Protein AF-A0A8C6GHJ4-F1 (afdb_monomer_lite)

Foldseek 3Di:
DDDDDDDDDDPDDDDPPPPDDDDDDPPDDDDDDPPPPPDDPDPDDDDDDPPPPPDDDPDPDPPPPDPPPDQDPDDHDDDPDPPDDDD

Organism: Mus spicilegus (NCBI:txid10103)

InterPro domains:
  IPR000116 High mobility group protein HMGA [PR00930] (21-33)
  IPR000116 High mobility group protein HMGA [PR00930] (35-46)
  IPR000116 High mobility group protein HMGA [PR00930] (46-57)
  IPR000116 High mobility group protein HMGA [PR00930] (59-78)
  IPR000637 HMG-I/HMG-Y, DNA-binding, conserved site [PS00354] (67-78)
  IPR017956 AT hook, DNA-binding motif [PF02178] (23-34)
  IPR017956 AT hook, DNA-binding motif [PF02178] (44-56)
  IPR017956 AT hook, DNA-binding motif [PF02178] (71-78)
  IPR017956 AT hook, DNA-binding motif [PR00929] (23-33)
  IPR017956 AT hook, DNA-binding motif [PR00929] (42-53)
  IPR017956 AT hook, DNA-binding motif [PR00929] (68-78)
  IPR017956 AT hook, DNA-binding motif [SM00384] (23-35)
  IPR017956 AT hook, DNA-binding motif [SM00384] (44-56)
  IPR017956 AT hook, DNA-binding motif [SM00384] (70-82)

Radius of gyration: 37.66 Å; chains: 1; bounding box: 81×42×100 Å

Structure (mmCIF, N/CA/C/O backbone):
data_AF-A0A8C6GHJ4-F1
#
_entry.id   AF-A0A8C6GHJ4-F1
#
loop_
_atom_site.group_PDB
_atom_site.id
_atom_site.type_symbol
_atom_site.label_atom_id
_atom_site.label_alt_id
_atom_site.label_comp_id
_atom_site.label_asym_id
_atom_site.label_entity_id
_atom_site.label_seq_id
_atom_site.pdbx_PDB_ins_code
_atom_site.Cartn_x
_atom_site.Cartn_y
_atom_site.Cartn_z
_atom_site.occupancy
_atom_site.B_iso_or_equiv
_atom_site.auth_seq_id
_atom_site.auth_comp_id
_atom_site.auth_asym_id
_atom_site.auth_atom_id
_atom_site.pdbx_PDB_model_num
ATOM 1 N N . MET A 1 1 ? -8.209 10.145 73.714 1.00 45.84 1 MET A N 1
ATOM 2 C CA . MET A 1 1 ? -7.394 11.034 72.865 1.00 45.84 1 MET A CA 1
ATOM 3 C C . MET A 1 1 ? -8.089 11.182 71.520 1.00 45.84 1 MET A C 1
ATOM 5 O O . MET A 1 1 ? -8.260 10.181 70.843 1.00 45.84 1 MET A O 1
ATOM 9 N N . SER A 1 2 ?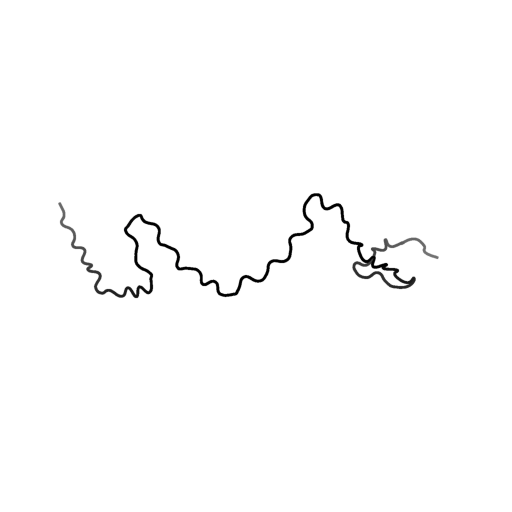 -8.485 12.422 71.219 1.00 66.12 2 SER A N 1
ATOM 10 C CA . SER A 1 2 ? -8.724 13.032 69.899 1.00 66.12 2 SER A CA 1
ATOM 11 C C . SER A 1 2 ? -9.944 12.641 69.052 1.00 66.12 2 SER A C 1
ATOM 13 O O . SER A 1 2 ? -10.007 11.594 68.417 1.00 66.12 2 SER A O 1
ATOM 15 N N . GLU A 1 3 ? -10.852 13.613 68.964 1.00 59.44 3 GLU A N 1
ATOM 16 C CA . GLU A 1 3 ? -11.802 13.854 67.878 1.00 59.44 3 GLU A CA 1
ATOM 17 C C . GLU A 1 3 ? -11.061 14.273 66.588 1.00 59.44 3 GLU A C 1
ATOM 19 O O . GLU A 1 3 ? -10.045 14.964 66.657 1.00 59.44 3 GLU A O 1
ATOM 24 N N . S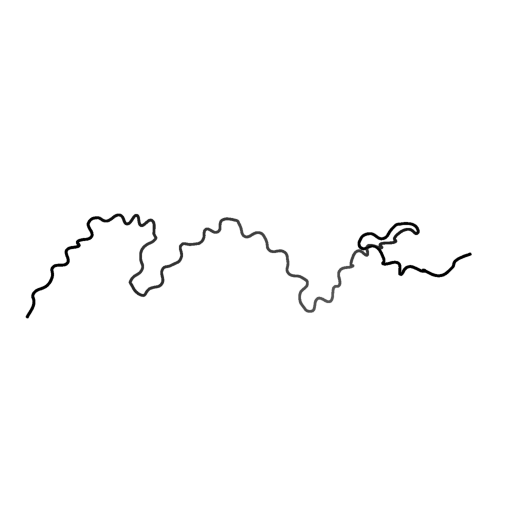ER A 1 4 ? -11.562 13.881 65.411 1.00 60.28 4 SER A N 1
ATOM 25 C CA . SER A 1 4 ? -11.486 14.601 64.113 1.00 60.28 4 SER A CA 1
ATOM 26 C C . SER A 1 4 ? -11.875 13.631 62.985 1.00 60.28 4 SER A C 1
ATOM 28 O O . SER A 1 4 ? -11.514 12.464 63.009 1.00 60.28 4 SER A O 1
ATOM 30 N N . GLY A 1 5 ? -12.619 13.978 61.943 1.00 59.69 5 GLY A N 1
ATOM 31 C CA . GLY A 1 5 ? -13.153 15.251 61.500 1.00 59.69 5 GLY A CA 1
ATOM 32 C C . GLY A 1 5 ? -14.090 14.986 60.318 1.00 59.69 5 GLY A C 1
ATOM 33 O O . GLY A 1 5 ? -13.863 14.098 59.492 1.00 59.69 5 GLY A O 1
ATOM 34 N N . SER A 1 6 ? -15.165 15.757 60.271 1.00 61.81 6 SER A N 1
ATOM 35 C CA . SER A 1 6 ? -16.146 15.831 59.198 1.00 61.81 6 SER A CA 1
ATOM 36 C C . SER A 1 6 ? -15.486 16.178 57.858 1.00 61.81 6 SER A C 1
ATOM 38 O O . SER A 1 6 ? -14.877 17.232 57.700 1.00 61.81 6 SER A O 1
ATOM 40 N N . LYS A 1 7 ? -15.663 15.325 56.842 1.00 60.97 7 LYS A N 1
ATOM 41 C CA . LYS A 1 7 ? -15.448 15.708 55.438 1.00 60.97 7 LYS A CA 1
ATOM 42 C C . LYS A 1 7 ? -16.778 15.739 54.706 1.00 60.97 7 LYS A C 1
ATOM 44 O O . LYS A 1 7 ? -17.208 14.786 54.068 1.00 60.97 7 LYS A O 1
ATOM 49 N N . SER A 1 8 ? -17.398 16.906 54.835 1.00 64.75 8 SER A N 1
ATOM 50 C CA . SER A 1 8 ? -18.196 17.543 53.795 1.00 64.75 8 SER A CA 1
ATOM 51 C C . SER A 1 8 ? -17.550 17.333 52.422 1.00 64.75 8 SER A C 1
ATOM 53 O O . SER A 1 8 ? -16.433 17.798 52.202 1.00 64.75 8 SER A O 1
ATOM 55 N N . SER A 1 9 ? -18.265 16.696 51.498 1.00 62.72 9 SER A N 1
ATOM 56 C CA . SER A 1 9 ? -18.329 17.125 50.097 1.00 62.72 9 SER A CA 1
ATOM 57 C C . SER A 1 9 ? -19.353 16.256 49.369 1.00 62.72 9 SER A C 1
ATOM 59 O O . SER A 1 9 ? -19.065 15.153 48.909 1.00 62.72 9 SER A O 1
ATOM 61 N N . GLN A 1 10 ? -20.587 16.749 49.305 1.00 70.06 10 GLN A N 1
ATOM 62 C CA . GLN A 1 10 ? -21.523 16.355 48.258 1.00 70.06 10 GLN A CA 1
ATOM 63 C C . GLN A 1 10 ? -20.982 16.905 46.929 1.00 70.06 10 GLN A C 1
ATOM 65 O O . GLN A 1 10 ? -20.795 18.121 46.839 1.00 70.06 10 GLN A O 1
ATOM 70 N N . PRO A 1 11 ? -20.772 16.103 45.874 1.00 66.06 11 PRO A N 1
ATOM 71 C CA . PRO A 1 11 ? -20.723 16.659 44.535 1.00 66.06 11 PRO A CA 1
ATOM 72 C C . PRO A 1 11 ? -22.159 16.913 44.064 1.00 66.06 11 PRO A C 1
ATOM 74 O O . PRO A 1 11 ? -22.878 16.008 43.638 1.00 66.06 11 PRO A O 1
ATOM 77 N N . LEU A 1 12 ? -22.570 18.175 44.174 1.00 58.66 12 LEU A N 1
ATOM 78 C CA . LEU A 1 12 ? -23.741 18.721 43.502 1.00 58.66 12 LEU A CA 1
ATOM 79 C C . LEU A 1 12 ? -23.578 18.613 41.979 1.00 58.66 12 LEU A C 1
ATOM 81 O O . LEU A 1 12 ? -22.520 18.904 41.428 1.00 58.66 12 LEU A O 1
ATOM 85 N N . ALA A 1 13 ? -24.690 18.280 41.329 1.00 53.91 13 ALA A N 1
ATOM 86 C CA . ALA A 1 13 ? -24.990 18.551 39.928 1.00 53.91 13 ALA A CA 1
ATOM 87 C C . ALA A 1 13 ? -24.103 17.870 38.866 1.00 53.91 13 ALA A C 1
ATOM 89 O O . ALA A 1 13 ? -23.119 18.389 38.345 1.00 53.91 13 ALA A O 1
ATOM 90 N N . SER A 1 14 ? -24.606 16.714 38.442 1.00 62.38 14 SER A N 1
ATOM 91 C CA . SER A 1 14 ? -24.852 16.380 37.037 1.00 62.38 14 SER A CA 1
ATOM 92 C C . SER A 1 14 ? -24.617 17.501 36.009 1.00 62.38 14 SER A C 1
ATOM 94 O O . SER A 1 14 ? -25.479 18.354 35.803 1.00 62.38 14 SER A O 1
ATOM 96 N N . LYS A 1 15 ? -23.534 17.377 35.240 1.00 61.25 15 LYS A N 1
ATOM 97 C CA . LYS A 1 15 ? -23.532 17.629 33.791 1.00 61.25 15 LYS A CA 1
ATOM 98 C C . LYS A 1 15 ? -22.693 16.550 33.119 1.00 61.25 15 LYS A C 1
ATOM 100 O O . LYS A 1 15 ? -21.534 16.746 32.780 1.00 61.25 15 LYS A O 1
ATOM 105 N N . GLN A 1 16 ? -23.270 15.359 32.997 1.00 53.97 16 GLN A N 1
ATOM 106 C CA . GLN A 1 16 ? -22.786 14.394 32.019 1.00 53.97 16 GLN A CA 1
ATOM 107 C C . GLN A 1 16 ? -23.607 14.612 30.755 1.00 53.97 16 GLN A C 1
ATOM 109 O O . GLN A 1 16 ? -24.607 13.936 30.537 1.00 53.97 16 GLN A O 1
ATOM 114 N N . GLU A 1 17 ? -23.172 15.565 29.933 1.00 59.22 17 GLU A N 1
ATOM 115 C CA . GLU A 1 17 ? -23.379 15.450 28.493 1.00 59.22 17 GLU A CA 1
ATOM 116 C C . GLU A 1 17 ? -22.739 14.119 28.087 1.00 59.22 17 GLU A C 1
ATOM 118 O O . GLU A 1 17 ? -21.520 13.957 28.024 1.00 59.22 17 GLU A O 1
ATOM 123 N N . LYS A 1 18 ? -23.575 13.090 27.985 1.00 60.50 18 LYS A N 1
ATOM 124 C CA . LYS A 1 18 ? -23.202 11.793 27.440 1.00 60.50 18 LYS A CA 1
ATOM 125 C C . LYS A 1 18 ? -23.873 11.677 26.087 1.00 60.50 18 LYS A C 1
ATOM 127 O O . LYS A 1 18 ? -24.738 10.830 25.884 1.00 60.50 18 LYS A O 1
ATOM 132 N N . ASP A 1 19 ? -23.372 12.465 25.147 1.00 60.66 19 ASP A N 1
ATOM 133 C CA . ASP A 1 19 ? -23.221 11.965 23.789 1.00 60.66 19 ASP A CA 1
ATOM 134 C C . ASP A 1 19 ? -22.316 10.735 23.867 1.00 60.66 19 ASP A C 1
ATOM 136 O O . ASP A 1 19 ? -21.092 10.805 23.991 1.00 60.66 19 ASP A O 1
ATOM 140 N N . GLY A 1 20 ? -22.927 9.561 23.961 1.00 60.53 20 GLY A N 1
ATOM 141 C CA . GLY A 1 20 ? -22.158 8.352 24.171 1.00 60.53 20 GLY A CA 1
ATOM 142 C C . GLY A 1 20 ? -23.035 7.141 24.339 1.00 60.53 20 GLY A C 1
ATOM 143 O O . GLY A 1 20 ? -23.316 6.759 25.474 1.00 60.53 20 GLY A O 1
ATOM 144 N N . THR A 1 21 ? -23.369 6.538 23.193 1.00 64.06 21 THR A N 1
ATOM 145 C CA . THR A 1 21 ? -23.677 5.112 22.979 1.00 64.06 21 THR A CA 1
ATOM 146 C C . THR A 1 21 ? -23.718 4.290 24.266 1.00 64.06 21 THR A C 1
ATOM 148 O O . THR A 1 21 ? -22.694 4.135 24.947 1.00 64.06 21 THR A O 1
ATOM 151 N N . GLU A 1 22 ? -24.907 3.765 24.553 1.00 69.25 22 GLU A N 1
ATOM 152 C CA . GLU A 1 22 ? -25.291 2.992 25.731 1.00 69.25 22 GLU A CA 1
ATOM 153 C C . GLU A 1 22 ? -24.145 2.202 26.377 1.00 69.25 22 GLU A C 1
ATOM 155 O O . GLU A 1 22 ? -23.422 1.407 25.761 1.00 69.25 22 GLU A O 1
ATOM 160 N N . LYS A 1 23 ? -23.984 2.423 27.683 1.00 72.00 23 LYS A N 1
ATOM 161 C CA . LYS A 1 23 ? -23.012 1.710 28.502 1.00 72.00 23 LYS A CA 1
ATOM 162 C C . LYS A 1 23 ? -23.505 0.278 28.692 1.00 72.00 23 LYS A C 1
ATOM 164 O O . LYS A 1 23 ? -24.356 0.010 29.532 1.00 72.00 23 LYS A O 1
ATOM 169 N N . ARG A 1 24 ? -22.918 -0.655 27.939 1.00 77.31 24 ARG A N 1
ATOM 170 C CA . ARG A 1 24 ? -22.979 -2.089 28.258 1.00 77.31 24 ARG A CA 1
ATOM 171 C C . ARG A 1 24 ? -22.565 -2.299 29.723 1.00 77.31 24 ARG A C 1
ATOM 173 O O . ARG A 1 24 ? -21.752 -1.533 30.246 1.00 77.31 24 ARG A O 1
ATOM 180 N N . GLY A 1 25 ? -23.138 -3.319 30.368 1.00 84.69 25 GLY A N 1
ATOM 181 C CA . GLY A 1 25 ? -22.905 -3.619 31.786 1.00 84.69 25 GLY A CA 1
ATOM 182 C C . GLY A 1 25 ? -21.420 -3.649 32.173 1.00 84.69 25 GLY A C 1
ATOM 183 O O . GLY A 1 25 ? -20.552 -3.912 31.338 1.00 84.69 25 GLY A O 1
ATOM 184 N N . ARG A 1 26 ? -21.126 -3.372 33.451 1.00 83.44 26 ARG A N 1
ATOM 185 C CA . ARG A 1 26 ? -19.753 -3.353 33.993 1.00 83.44 26 ARG A CA 1
ATOM 186 C C . ARG A 1 26 ? -19.019 -4.652 33.622 1.00 83.44 26 ARG A C 1
ATOM 188 O O . ARG A 1 26 ? -19.614 -5.723 33.628 1.00 83.44 26 ARG A O 1
ATOM 195 N N . GLY A 1 27 ? -17.747 -4.545 33.245 1.00 83.88 27 GLY A N 1
ATOM 196 C CA . GLY A 1 27 ? -16.936 -5.684 32.789 1.00 83.88 27 GLY A CA 1
ATOM 197 C C . GLY A 1 27 ? -17.164 -6.105 31.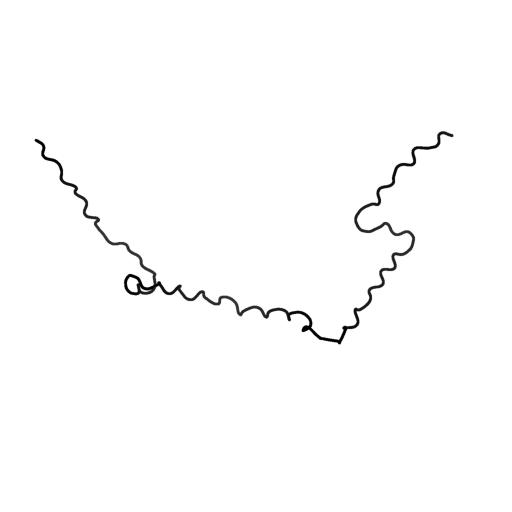332 1.00 83.88 27 GLY A C 1
ATOM 198 O O . GLY A 1 27 ? -16.362 -6.863 30.795 1.00 83.88 27 GLY A O 1
ATOM 199 N N . ARG A 1 28 ? -18.198 -5.591 30.647 1.00 84.62 28 ARG A N 1
ATOM 200 C CA . ARG A 1 28 ? -18.392 -5.843 29.214 1.00 84.62 28 ARG A CA 1
ATOM 201 C C . ARG A 1 28 ? -17.681 -4.764 28.392 1.00 84.62 28 ARG A C 1
ATOM 203 O O . ARG A 1 28 ? -17.937 -3.576 28.612 1.00 84.62 28 ARG A O 1
ATOM 210 N N . PRO A 1 29 ? -16.822 -5.139 27.425 1.00 84.44 29 PRO A N 1
ATOM 211 C CA . PRO A 1 29 ? -16.162 -4.175 26.557 1.00 84.44 29 PRO A CA 1
ATOM 212 C C . PRO A 1 29 ? -17.180 -3.255 25.878 1.00 84.44 29 PRO A C 1
ATOM 214 O O . PRO A 1 29 ? -18.192 -3.713 25.332 1.00 84.44 29 PRO A O 1
ATOM 217 N N . ARG A 1 30 ? -16.909 -1.944 25.903 1.00 82.56 30 ARG A N 1
ATOM 218 C CA . ARG A 1 30 ? -17.689 -0.981 25.118 1.00 82.56 30 ARG A CA 1
ATOM 219 C C . ARG A 1 30 ? -17.509 -1.328 23.643 1.00 82.56 30 ARG A C 1
ATOM 221 O O . ARG A 1 30 ? -16.386 -1.550 23.194 1.00 82.56 30 ARG A O 1
ATOM 228 N N . LYS A 1 31 ? -18.605 -1.366 22.883 1.00 79.38 31 LYS A N 1
ATOM 229 C CA . LYS A 1 31 ? -18.498 -1.410 21.424 1.00 79.38 31 LYS A CA 1
ATOM 230 C C . LYS A 1 31 ? -17.924 -0.061 20.998 1.00 79.38 31 LYS A C 1
ATOM 232 O O . LYS A 1 31 ? -18.464 0.969 21.391 1.00 79.38 31 LYS A O 1
ATOM 237 N N . GLN A 1 32 ? -16.811 -0.069 20.271 1.00 80.25 32 GLN A N 1
ATOM 238 C CA . GLN A 1 32 ? -16.339 1.156 19.632 1.00 80.25 32 GLN A CA 1
ATOM 239 C C . GLN A 1 32 ? -17.462 1.656 18.713 1.00 80.25 32 GLN A C 1
ATOM 241 O O . GLN A 1 32 ? -18.064 0.810 18.036 1.00 80.25 32 GLN A O 1
ATOM 246 N N . PRO A 1 33 ? -17.787 2.964 18.715 1.00 78.19 33 PRO A N 1
ATOM 247 C CA . PRO A 1 33 ? -18.709 3.499 17.722 1.00 78.19 33 PRO A CA 1
ATOM 248 C C . PRO A 1 33 ? -18.224 3.039 16.343 1.00 78.19 33 PRO A C 1
ATOM 250 O O . PRO A 1 33 ? -17.003 2.969 16.137 1.00 78.19 33 PRO A O 1
ATOM 253 N N . PRO A 1 34 ? -19.128 2.631 15.433 1.00 75.25 34 PRO A N 1
ATOM 254 C CA . PRO A 1 34 ? -18.710 2.288 14.087 1.00 75.25 34 PRO A CA 1
ATOM 255 C C . PRO A 1 34 ? -17.924 3.480 13.556 1.00 75.25 34 PRO A C 1
ATOM 257 O O . PRO A 1 34 ? -18.430 4.598 13.514 1.00 75.25 34 PRO A O 1
ATOM 260 N N . LYS A 1 35 ? -16.650 3.246 13.231 1.00 76.19 35 LYS A N 1
ATOM 261 C CA . LYS A 1 35 ? -15.880 4.208 12.461 1.00 76.19 35 LYS A CA 1
ATOM 262 C C . LYS A 1 35 ? -16.681 4.382 11.184 1.00 76.19 35 LYS A C 1
ATOM 264 O O . LYS A 1 35 ? -16.890 3.387 10.488 1.00 76.19 35 LYS A O 1
ATOM 269 N N . GLU A 1 36 ? -17.201 5.583 10.952 1.00 73.12 36 GLU A N 1
ATOM 270 C CA . GLU A 1 36 ? -17.835 5.896 9.681 1.00 73.12 36 GLU A CA 1
ATOM 271 C C . GLU A 1 36 ? -16.878 5.396 8.597 1.00 73.12 36 GLU A C 1
ATOM 273 O O . GLU A 1 36 ? -15.693 5.758 8.630 1.00 73.12 36 GLU A O 1
ATOM 278 N N . PRO A 1 37 ? -17.312 4.533 7.667 1.00 68.00 37 PRO A N 1
ATOM 279 C CA . PRO A 1 37 ? -16.576 4.362 6.434 1.00 68.00 37 PRO A CA 1
ATOM 280 C C . PRO A 1 37 ? -16.790 5.649 5.629 1.00 68.00 37 PRO A C 1
ATOM 282 O O . PRO A 1 37 ? -17.484 5.661 4.619 1.00 68.00 37 PRO A O 1
ATOM 285 N N . SER A 1 38 ? -16.270 6.766 6.141 1.00 67.00 38 SER A N 1
ATOM 286 C CA . SER A 1 38 ? -16.076 7.956 5.344 1.00 67.00 38 SER A CA 1
ATOM 287 C C . SER A 1 38 ? -15.005 7.580 4.338 1.00 67.00 38 SER A C 1
ATOM 289 O O . SER A 1 38 ? -13.919 7.131 4.712 1.00 67.00 38 SER A O 1
ATOM 291 N N . GLU A 1 39 ? -15.391 7.709 3.077 1.00 70.62 39 GLU A N 1
ATOM 292 C CA . GLU A 1 39 ? -14.707 7.246 1.878 1.00 70.62 39 GLU A CA 1
ATOM 293 C C . GLU A 1 39 ? -14.963 5.774 1.537 1.00 70.62 39 GLU A C 1
ATOM 295 O O . GLU A 1 39 ? -14.563 4.828 2.223 1.00 70.62 39 GLU A O 1
ATOM 300 N N . VAL A 1 40 ? -15.609 5.599 0.378 1.00 72.31 40 VAL A N 1
ATOM 301 C CA . VAL A 1 40 ? -15.578 4.359 -0.397 1.00 72.31 40 VAL A CA 1
ATOM 302 C C . VAL A 1 40 ? -14.132 3.868 -0.385 1.00 72.31 40 VAL A C 1
ATOM 304 O O . VAL A 1 40 ? -13.249 4.640 -0.771 1.00 72.31 40 VAL A O 1
ATOM 307 N N . PRO A 1 41 ? -13.853 2.632 0.067 1.00 74.94 41 PRO A N 1
ATOM 308 C CA . PRO A 1 41 ? -12.489 2.141 0.129 1.00 74.94 41 PRO A CA 1
ATOM 309 C C . PRO A 1 41 ? -11.879 2.295 -1.258 1.00 74.94 41 PRO A C 1
ATOM 311 O O . PRO A 1 41 ? -12.339 1.665 -2.214 1.00 74.94 41 PRO A O 1
ATOM 314 N N . THR A 1 42 ? -10.882 3.176 -1.376 1.00 74.00 42 THR A N 1
ATOM 315 C CA . THR A 1 42 ? -10.245 3.423 -2.666 1.00 74.00 42 THR A CA 1
ATOM 316 C C . THR A 1 42 ? -9.776 2.080 -3.221 1.00 74.00 42 THR A C 1
ATOM 318 O O . THR A 1 42 ? -9.215 1.261 -2.476 1.00 74.00 42 THR A O 1
ATOM 321 N N . PRO A 1 43 ? -10.061 1.782 -4.500 1.00 82.69 43 PRO A N 1
ATOM 322 C CA . PRO A 1 43 ? -9.744 0.481 -5.054 1.00 82.69 43 PRO A CA 1
ATOM 323 C C . PRO A 1 43 ? -8.247 0.218 -4.887 1.00 82.69 43 PRO A C 1
ATOM 325 O O . PRO A 1 43 ? -7.392 0.964 -5.371 1.00 82.69 43 PRO A O 1
ATOM 328 N N . LYS A 1 44 ? -7.922 -0.850 -4.150 1.00 82.44 44 LYS A N 1
ATOM 329 C CA . LYS A 1 44 ? -6.537 -1.258 -3.923 1.00 82.44 44 LYS A CA 1
ATOM 330 C C . LYS A 1 44 ? -5.913 -1.602 -5.268 1.00 82.44 44 LYS A C 1
ATOM 332 O O . LYS A 1 44 ? -6.470 -2.377 -6.043 1.00 82.44 44 LYS A O 1
ATOM 337 N N . ARG A 1 45 ? -4.724 -1.055 -5.523 1.00 83.12 45 ARG A N 1
ATOM 338 C CA . ARG A 1 45 ? -3.935 -1.421 -6.703 1.00 83.12 45 ARG A CA 1
ATOM 339 C C . ARG A 1 45 ? -3.721 -2.940 -6.723 1.00 83.12 45 ARG A C 1
ATOM 341 O O . ARG A 1 45 ? -3.504 -3.522 -5.653 1.00 83.12 45 ARG A O 1
ATOM 348 N N . PRO A 1 46 ? -3.758 -3.581 -7.906 1.00 84.88 46 PRO A N 1
ATOM 349 C CA . PRO A 1 46 ? -3.530 -5.011 -7.999 1.00 84.88 46 PRO A CA 1
ATOM 350 C C . PRO A 1 46 ? -2.167 -5.325 -7.392 1.00 84.88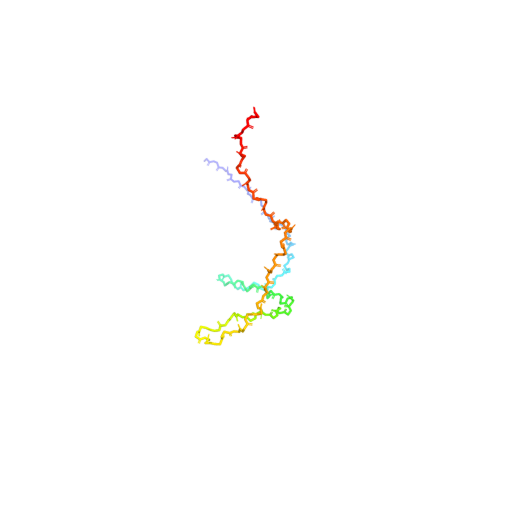 46 PRO A C 1
ATOM 352 O O . PRO A 1 46 ? -1.154 -4.693 -7.709 1.00 84.88 46 PRO A O 1
ATOM 355 N N . ARG A 1 47 ? -2.151 -6.302 -6.484 1.00 82.00 47 ARG A N 1
ATOM 356 C CA . ARG A 1 47 ? -0.894 -6.884 -6.021 1.00 82.00 47 ARG A CA 1
ATOM 357 C C . ARG A 1 47 ? -0.214 -7.485 -7.247 1.00 82.00 47 ARG A C 1
ATOM 359 O O . ARG A 1 47 ? -0.895 -7.908 -8.178 1.00 82.00 47 ARG A O 1
ATOM 366 N N . GLY A 1 48 ? 1.116 -7.430 -7.274 1.00 85.12 48 GLY A N 1
ATOM 367 C CA . GLY A 1 48 ? 1.912 -7.859 -8.421 1.00 85.12 48 GLY A CA 1
ATOM 368 C C . GLY A 1 48 ? 1.616 -9.294 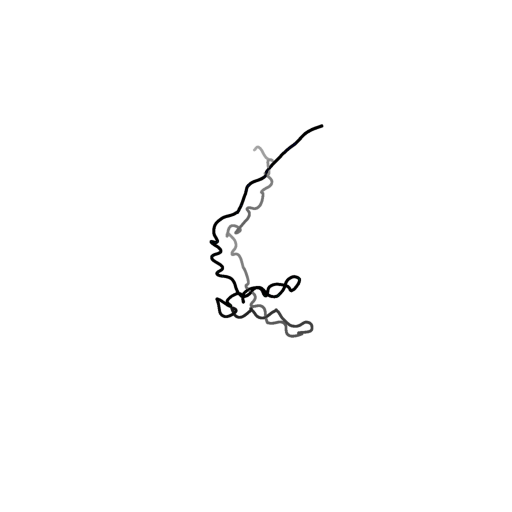-8.869 1.00 85.12 48 GLY A C 1
ATOM 369 O O . GLY A 1 48 ? 0.739 -9.984 -8.359 1.00 85.12 48 GLY A O 1
ATOM 370 N N . ARG A 1 49 ? 2.377 -9.767 -9.849 1.00 87.50 49 ARG A N 1
ATOM 371 C CA . ARG A 1 49 ? 2.121 -11.072 -10.467 1.00 87.50 49 ARG A CA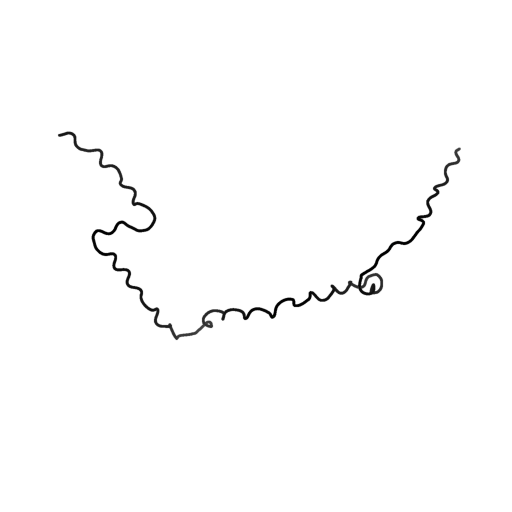 1
ATOM 372 C C . ARG A 1 49 ? 2.058 -12.196 -9.415 1.00 87.50 49 ARG A C 1
ATOM 374 O O . ARG A 1 49 ? 2.901 -12.211 -8.511 1.00 87.50 49 ARG A O 1
ATOM 381 N N . PRO A 1 50 ? 1.105 -13.137 -9.538 1.00 87.25 50 PRO A N 1
ATOM 382 C CA . PRO A 1 50 ? 1.035 -14.281 -8.641 1.00 87.25 50 PRO A CA 1
ATOM 383 C C . PRO A 1 50 ? 2.330 -15.097 -8.722 1.00 87.25 50 PRO A C 1
ATOM 385 O O . PRO A 1 50 ? 2.991 -15.157 -9.768 1.00 87.25 50 PRO A O 1
ATOM 388 N N . LYS A 1 51 ? 2.707 -15.724 -7.604 1.00 84.81 51 LYS A N 1
ATOM 389 C CA . LYS A 1 51 ? 3.859 -16.634 -7.557 1.00 84.81 51 LYS A CA 1
ATOM 390 C C . LYS A 1 51 ? 3.627 -17.767 -8.566 1.00 84.81 51 LYS A C 1
ATOM 392 O O . LYS A 1 51 ? 2.533 -18.309 -8.634 1.00 84.81 51 LYS A O 1
ATOM 397 N N . GLY A 1 52 ? 4.630 -18.068 -9.392 1.00 87.19 52 GLY A N 1
ATOM 398 C CA . GLY A 1 52 ? 4.519 -19.059 -10.473 1.00 87.19 52 GLY A CA 1
ATOM 399 C C . GLY A 1 52 ? 4.046 -18.514 -11.828 1.00 87.19 52 GLY A C 1
ATOM 400 O O . GLY A 1 52 ? 4.049 -19.258 -12.805 1.00 87.19 52 GLY A O 1
ATOM 401 N N . SER A 1 53 ? 3.702 -17.223 -11.943 1.00 86.12 53 SER A N 1
ATOM 402 C CA . SER A 1 53 ? 3.419 -16.604 -13.246 1.00 86.12 53 SER A CA 1
ATOM 403 C C . SER A 1 53 ? 4.651 -16.654 -14.162 1.00 86.12 53 SER A C 1
ATOM 405 O O . SER A 1 53 ? 5.571 -15.850 -14.010 1.00 86.12 53 SER A O 1
ATOM 407 N N . LYS A 1 54 ? 4.622 -17.535 -15.169 1.00 83.00 54 LYS A N 1
ATOM 408 C CA . LYS A 1 54 ? 5.666 -17.681 -16.204 1.00 83.00 54 LYS A CA 1
ATOM 409 C C . LYS A 1 54 ? 5.625 -16.586 -17.277 1.00 83.00 54 LYS A C 1
ATOM 411 O O . LYS A 1 54 ? 6.580 -16.416 -18.028 1.00 83.00 54 LYS A O 1
ATOM 416 N N . ASN A 1 55 ? 4.554 -15.794 -17.318 1.00 79.69 55 ASN A N 1
ATOM 417 C CA . ASN A 1 55 ? 4.400 -14.739 -18.314 1.00 79.69 55 ASN A CA 1
ATOM 418 C C . ASN A 1 55 ? 5.160 -13.486 -17.862 1.00 79.69 55 ASN A C 1
ATOM 420 O O . ASN A 1 55 ? 4.698 -12.738 -16.993 1.00 79.69 55 ASN A O 1
ATOM 424 N N . LYS A 1 56 ? 6.332 -13.246 -18.456 1.00 76.25 56 LYS A N 1
ATOM 425 C CA . LYS A 1 56 ? 7.080 -11.992 -18.323 1.00 76.25 56 LYS A CA 1
ATOM 426 C C . LYS A 1 56 ? 6.474 -10.987 -19.300 1.00 76.25 56 LYS A C 1
ATOM 428 O O . LYS A 1 56 ? 6.553 -11.171 -20.507 1.00 76.25 56 LYS A O 1
ATOM 433 N N . GLY A 1 57 ? 5.821 -9.942 -18.788 1.00 72.06 57 GLY A N 1
ATOM 434 C CA . GLY A 1 57 ? 5.380 -8.844 -19.651 1.00 72.06 57 GLY A CA 1
ATOM 435 C C . GLY A 1 57 ? 6.602 -8.238 -20.334 1.00 72.06 57 GLY A C 1
ATOM 436 O O . GLY A 1 57 ? 7.602 -7.999 -19.653 1.00 72.06 57 GLY A O 1
ATOM 437 N N . ALA A 1 58 ? 6.541 -8.018 -21.648 1.00 72.44 58 ALA A N 1
ATOM 438 C CA . ALA A 1 58 ? 7.606 -7.337 -22.369 1.00 72.44 58 ALA A CA 1
ATOM 439 C C . ALA A 1 58 ? 7.811 -5.957 -21.729 1.00 72.44 58 ALA A C 1
ATOM 441 O O . ALA A 1 58 ? 6.965 -5.067 -21.841 1.00 72.44 58 ALA A O 1
ATOM 442 N N . ALA A 1 59 ? 8.902 -5.794 -20.978 1.00 70.12 59 ALA A N 1
ATOM 443 C CA . ALA A 1 59 ? 9.283 -4.489 -20.476 1.00 70.12 59 ALA A CA 1
ATOM 444 C C . ALA A 1 59 ? 9.566 -3.629 -21.708 1.00 70.12 59 ALA A C 1
ATOM 446 O O . ALA A 1 59 ? 10.453 -3.963 -22.489 1.00 70.12 59 ALA A O 1
ATOM 447 N N . LYS A 1 60 ? 8.799 -2.550 -21.908 1.00 70.56 60 LYS A N 1
ATOM 448 C CA . LYS A 1 60 ? 9.109 -1.553 -22.937 1.00 70.56 60 LYS A CA 1
ATOM 449 C C . LYS A 1 60 ? 10.500 -1.010 -22.618 1.00 70.56 60 LYS A C 1
ATOM 451 O O . LYS A 1 60 ? 10.666 -0.214 -21.695 1.00 70.56 60 LYS A O 1
ATOM 456 N N . THR A 1 61 ? 11.506 -1.503 -23.328 1.00 65.12 61 THR A N 1
ATOM 457 C CA . THR A 1 61 ? 12.899 -1.105 -23.166 1.00 65.12 61 THR A CA 1
ATOM 458 C C . THR A 1 61 ? 13.016 0.369 -23.523 1.00 65.12 61 THR A C 1
ATOM 460 O O . THR A 1 61 ? 12.983 0.733 -24.697 1.00 65.12 61 THR A O 1
ATOM 463 N N . ARG A 1 62 ? 13.150 1.243 -22.523 1.00 68.00 62 ARG A N 1
ATOM 464 C CA . ARG A 1 62 ? 13.627 2.607 -22.762 1.00 68.00 62 ARG A CA 1
ATOM 465 C C . ARG A 1 62 ? 15.131 2.516 -22.998 1.00 68.00 62 ARG A C 1
ATOM 467 O O . ARG A 1 62 ? 15.892 2.401 -22.041 1.00 68.00 62 ARG A O 1
ATOM 474 N N . LYS A 1 63 ? 15.566 2.541 -24.261 1.00 64.94 63 LYS A N 1
ATOM 475 C CA . LYS A 1 63 ? 16.975 2.795 -24.578 1.00 64.94 63 LYS A CA 1
ATOM 476 C C . LYS A 1 63 ? 17.279 4.244 -24.195 1.00 64.94 63 LYS A C 1
ATOM 478 O O . LYS A 1 63 ? 16.799 5.163 -24.849 1.00 64.94 63 LYS A O 1
ATOM 483 N N . VAL A 1 64 ? 18.049 4.454 -23.130 1.00 66.56 64 VAL A N 1
ATOM 484 C CA . VAL A 1 64 ? 18.671 5.757 -22.863 1.00 66.56 64 VAL A CA 1
ATOM 485 C C . VAL A 1 64 ? 20.028 5.747 -23.552 1.00 66.56 64 VAL A C 1
ATOM 487 O O . VAL A 1 64 ? 21.052 5.442 -22.954 1.00 66.56 64 VAL A O 1
ATOM 490 N N . THR A 1 65 ? 20.025 6.035 -24.849 1.00 63.19 65 THR A N 1
ATOM 491 C CA . THR A 1 65 ? 21.230 6.456 -25.561 1.00 63.19 65 THR A CA 1
ATOM 492 C C . THR A 1 65 ? 21.472 7.915 -25.206 1.00 63.19 65 THR A C 1
ATOM 494 O O . THR A 1 65 ? 20.826 8.817 -25.741 1.00 63.19 65 THR A O 1
ATOM 497 N N . THR A 1 66 ? 22.356 8.170 -24.247 1.00 66.44 66 THR A N 1
ATOM 498 C CA . THR A 1 66 ? 22.863 9.528 -24.037 1.00 66.44 66 THR A CA 1
ATOM 499 C C . THR A 1 66 ? 23.733 9.878 -25.240 1.00 66.44 66 THR A C 1
ATOM 501 O O . THR A 1 66 ? 24.709 9.183 -25.503 1.00 66.44 66 THR A O 1
ATOM 504 N N . ALA A 1 67 ? 23.361 10.913 -25.996 1.00 71.06 67 ALA A N 1
ATOM 505 C CA . ALA A 1 67 ? 24.177 11.403 -27.105 1.00 71.06 67 ALA A CA 1
ATOM 506 C C . ALA A 1 67 ? 25.583 11.804 -26.603 1.00 71.06 67 ALA A C 1
ATOM 508 O O . ALA A 1 67 ? 25.674 12.382 -25.508 1.00 71.06 67 ALA A O 1
ATOM 509 N N . PRO A 1 68 ? 26.662 11.522 -27.362 1.00 66.62 68 PRO A N 1
ATOM 510 C CA . PRO A 1 68 ? 28.000 11.986 -27.007 1.00 66.62 68 PRO A CA 1
ATOM 511 C C . PRO A 1 68 ? 27.992 13.517 -26.874 1.00 66.62 68 PRO A C 1
ATOM 513 O O . PRO A 1 68 ? 27.357 14.212 -27.662 1.00 66.62 68 PRO A O 1
ATOM 516 N N . GLY A 1 69 ? 28.626 14.040 -25.822 1.00 68.50 69 GLY A N 1
ATOM 517 C CA . GLY A 1 69 ? 28.663 15.480 -25.525 1.00 68.50 69 GLY A CA 1
ATOM 518 C C . GLY A 1 69 ? 27.592 15.990 -24.551 1.00 68.50 69 GLY A C 1
ATOM 519 O O . GLY A 1 69 ? 27.612 17.160 -24.173 1.00 68.50 69 GLY A O 1
ATOM 520 N N . ARG A 1 70 ? 26.672 15.142 -24.072 1.00 74.38 70 ARG A N 1
ATOM 521 C CA . ARG A 1 70 ? 25.735 15.533 -23.006 1.00 74.38 70 ARG A CA 1
ATOM 522 C C . ARG A 1 70 ? 26.337 15.316 -21.619 1.00 74.38 70 ARG A C 1
ATOM 524 O O . ARG A 1 70 ? 26.792 14.222 -21.294 1.00 74.38 70 ARG A O 1
ATOM 531 N N . LYS A 1 71 ? 26.282 16.350 -20.773 1.00 74.94 71 LYS A N 1
ATOM 532 C CA . LYS A 1 71 ? 26.699 16.259 -19.365 1.00 74.94 71 LYS A CA 1
ATOM 533 C C . LYS A 1 71 ? 25.838 15.220 -18.624 1.00 74.94 71 LYS A C 1
ATOM 535 O O . LYS A 1 71 ? 24.633 15.135 -18.893 1.00 74.94 71 LYS A O 1
ATOM 540 N N . PRO A 1 72 ? 26.423 14.429 -17.706 1.00 77.31 72 PRO A N 1
ATOM 541 C CA . PRO A 1 72 ? 25.670 13.438 -16.952 1.00 77.31 72 PRO A CA 1
ATOM 542 C C . PRO A 1 72 ? 24.572 14.127 -16.140 1.00 77.31 72 PRO A C 1
ATOM 544 O O . PRO A 1 72 ? 24.798 15.155 -15.504 1.00 77.31 72 PRO A O 1
ATOM 547 N N . ARG A 1 73 ? 23.366 13.557 -16.172 1.00 78.44 73 ARG A N 1
ATOM 548 C CA . ARG A 1 73 ? 22.278 13.991 -15.294 1.00 78.44 73 ARG A CA 1
ATOM 549 C C . ARG A 1 73 ? 22.478 13.359 -13.923 1.00 78.44 73 ARG A C 1
ATOM 551 O O . ARG A 1 73 ? 22.642 12.146 -13.826 1.00 78.44 73 ARG A O 1
ATOM 558 N N . GLY A 1 74 ? 22.428 14.178 -12.880 1.00 82.44 74 GLY A N 1
ATOM 559 C CA . GLY A 1 74 ? 22.639 13.742 -11.504 1.00 82.44 74 GLY A CA 1
ATOM 560 C C . GLY A 1 74 ? 24.035 14.095 -11.006 1.00 82.44 74 GLY A C 1
ATOM 561 O O . GLY A 1 74 ? 24.550 15.171 -11.296 1.00 82.44 74 GLY A O 1
ATOM 562 N N . ARG A 1 75 ? 24.624 13.212 -10.200 1.00 84.38 75 ARG A N 1
ATOM 563 C CA . ARG A 1 75 ? 25.844 13.519 -9.453 1.00 84.38 75 ARG A CA 1
ATOM 564 C C . ARG A 1 75 ? 27.027 13.778 -10.403 1.00 84.38 75 ARG A C 1
ATOM 566 O O . ARG A 1 75 ? 27.303 12.926 -11.251 1.00 84.38 75 ARG A O 1
ATOM 573 N N . PRO A 1 76 ? 27.749 14.902 -10.255 1.00 81.00 76 PRO A N 1
ATOM 574 C CA . PRO A 1 76 ? 28.967 15.130 -11.017 1.00 81.00 76 PRO A CA 1
ATOM 575 C C . PRO A 1 76 ? 29.996 14.047 -10.679 1.00 81.00 76 PRO A C 1
ATOM 577 O O . PRO A 1 76 ? 30.113 13.614 -9.528 1.00 81.00 76 PRO A O 1
ATOM 580 N N . LYS A 1 77 ? 30.734 13.589 -11.694 1.00 76.25 77 LYS A N 1
ATOM 581 C CA . LYS A 1 77 ? 31.872 12.692 -11.478 1.00 76.25 77 LYS A CA 1
ATOM 582 C C . LYS A 1 77 ? 32.947 13.469 -10.712 1.00 76.25 77 LYS A C 1
ATOM 584 O O . LYS A 1 77 ? 33.254 14.596 -11.088 1.00 76.25 77 LYS A O 1
ATOM 589 N N . LYS A 1 78 ? 33.501 12.883 -9.644 1.00 76.75 78 LYS A N 1
ATOM 590 C CA . LYS A 1 78 ? 34.700 13.430 -8.998 1.00 76.75 78 LYS A CA 1
ATOM 591 C C . LYS A 1 78 ? 35.852 13.271 -9.985 1.00 76.75 78 LYS A C 1
ATOM 593 O O . LYS A 1 78 ? 36.198 12.144 -10.324 1.00 76.75 78 LYS A O 1
ATOM 598 N N . LEU A 1 79 ? 36.386 14.385 -10.464 1.00 71.44 79 LEU A N 1
ATOM 599 C CA . LEU A 1 79 ? 37.679 14.403 -11.127 1.00 71.44 79 LEU A CA 1
ATOM 600 C C . LEU A 1 79 ? 38.707 14.339 -9.995 1.00 71.44 79 LEU A C 1
ATOM 602 O O . LEU A 1 79 ? 38.709 15.214 -9.132 1.00 71.44 79 LEU A O 1
ATOM 606 N N . GLN A 1 80 ? 39.488 13.264 -9.919 1.00 59.88 80 GLN A N 1
ATOM 607 C CA . GLN A 1 80 ? 40.743 13.325 -9.177 1.00 59.88 80 GLN A CA 1
ATOM 608 C C . GLN A 1 80 ? 41.605 14.330 -9.940 1.00 59.88 80 GLN A C 1
ATOM 610 O O . GLN A 1 80 ? 41.793 14.183 -11.144 1.00 59.88 80 GLN A O 1
ATOM 615 N N . SER A 1 81 ? 41.973 15.418 -9.272 1.00 54.69 81 SER A N 1
ATOM 616 C CA . SER A 1 81 ? 42.820 16.464 -9.825 1.00 54.69 81 SER A CA 1
ATOM 617 C C . SER A 1 81 ? 44.142 15.837 -10.259 1.00 54.69 81 SER A C 1
ATOM 619 O O . SER A 1 81 ? 44.907 15.388 -9.412 1.00 54.69 81 SER A O 1
ATOM 621 N N . GLU A 1 82 ? 44.400 15.797 -11.562 1.00 56.16 82 GLU A N 1
ATOM 622 C CA . GLU A 1 82 ? 45.757 15.657 -12.091 1.00 56.16 82 GLU A CA 1
ATOM 623 C C . GLU A 1 82 ? 46.483 16.982 -11.791 1.00 56.16 82 GLU A C 1
ATOM 625 O O . GLU A 1 82 ? 46.558 17.881 -12.626 1.00 56.16 82 GLU A O 1
ATOM 630 N N . GLU A 1 83 ? 46.934 17.158 -10.545 1.00 58.06 83 GLU A N 1
ATOM 631 C CA . GLU A 1 83 ? 48.129 17.960 -10.290 1.00 58.06 83 GLU A CA 1
ATOM 632 C C . GLU A 1 83 ? 49.312 17.150 -10.819 1.00 58.06 83 GLU A C 1
ATOM 634 O O . GLU A 1 83 ? 49.648 16.110 -10.256 1.00 58.06 83 GLU A O 1
ATOM 639 N N . GLY A 1 84 ? 49.928 17.602 -11.914 1.00 54.59 84 GLY A N 1
ATOM 640 C CA . GLY A 1 84 ? 51.095 16.904 -12.446 1.00 54.59 84 GLY A CA 1
ATOM 641 C C . GLY A 1 84 ? 51.589 17.326 -13.825 1.00 54.59 84 GLY A C 1
ATOM 642 O O . GLY A 1 84 ? 51.788 16.453 -14.657 1.00 54.59 84 GLY A O 1
ATOM 643 N N . SER A 1 85 ? 51.830 18.621 -14.065 1.00 41.53 85 SER A N 1
ATOM 644 C CA . SER A 1 85 ? 52.935 19.072 -14.941 1.00 41.53 85 SER A CA 1
ATOM 645 C C . SER A 1 85 ? 53.078 20.605 -14.908 1.00 41.53 85 SER A C 1
ATOM 647 O O . SER A 1 85 ? 52.209 21.287 -15.461 1.00 41.53 85 SER A O 1
ATOM 649 N N . PRO A 1 86 ? 54.134 21.191 -14.308 1.00 63.38 86 PRO A N 1
ATOM 650 C CA . PRO A 1 86 ? 54.602 22.491 -14.763 1.00 63.38 86 PRO A CA 1
ATOM 651 C C . PRO A 1 86 ? 55.308 22.311 -16.117 1.00 63.38 86 PRO A C 1
ATOM 653 O O . PRO A 1 86 ? 55.882 21.252 -16.381 1.00 63.38 86 PRO A O 1
ATOM 656 N N . LEU A 1 87 ? 55.179 23.328 -16.971 1.00 53.94 87 LEU A N 1
ATOM 657 C CA . LEU A 1 87 ? 55.822 23.435 -18.286 1.00 53.94 87 LEU A CA 1
ATOM 658 C C . LEU A 1 87 ? 57.348 23.309 -18.205 1.00 53.94 87 LEU A C 1
ATOM 660 O O . LEU A 1 87 ? 57.919 23.829 -17.218 1.00 53.94 87 LEU A O 1
#

Secondary structure (DSSP, 8-state):
-------------------S---PPTTSPPPPPP----S--PPPPPPSPPTT-------------PPTTPPPSSSPP----------

pLDDT: mean 70.82, std 10.5, range [41.53, 87.5]

Sequence (87 aa):
MSESGSKSSQPLASKQEKDGTEKRGRGRPRKQPPKEPSEVPTPKRPRGRPKGSKNKGAAKTRKVTTAPGRKPRGRPKKLQSEEGSPL

=== Feature glossary ===
The record interleaves many kinds of information about one protein. Here is each kind framed as the question it answers.

Q: What does the local fold look like, residue by residue?
A: The Foldseek 3Di string encodes local tertiary geometry as a 20-letter alphabet — one character per residue — derived from the relative positions of nearby Cα atoms. Unlike the amino-acid sequence, 3Di is a direct function of the 3D structure, so two proteins with the same fold have similar 3Di strings even at low sequence identity.

Q: Which residues are in helices, strands, or loops?
A: The SS8 string is DSSP's per-residue secondary-structure call. α-helix (H) means an i→i+4 H-bond ladder; β-strand (E) means the residue participates in a β-sheet; 3₁₀ (G) and π (I) are tighter and wider helices; T/S are turns/bends; '-' is loop.

Q: How big and how compact is the whole molecule?
A: Radius of gyration (Rg) is the root-mean-square distance of Cα atoms from their centroid — a single number for overall size and compactness. A globular domain of N residues has Rg ≈ 2.2·N^0.38 Å; an extended or disordered chain has a much larger Rg. The Cα contact count is the number of residue pairs whose Cα atoms are within 8 Å and are more than four positions apart in sequence — a standard proxy for tertiary packing density. The bounding box is the smallest axis-aligned box enclosing all Cα atoms.

Q: Where is each backbone atom in 3D?
A: Structure coordinates are given as an mmCIF _atom_site loop: one row per atom with element, residue name, chain id, sequence number, and x/y/z position in Å. Only the four main-chain atoms per residue are included here; side chains are omitted to keep the record compact.

Q: What is the amino-acid chain?
A: Primary structure: the covalent order of the twenty standard amino acids along the backbone. Two proteins with the same sequence will (almost always) fold to the same structure; two with 30% identity often share a fold but not the details.

Q: What if only a Cα trace is available?
A: Three-state secondary structure (P-SEA) collapses the eight DSSP classes into helix (a), strand (b), and coil (c). P-SEA assigns these from Cα geometry alone — distances and angles — without requiring backbone oxygens, so it works on any Cα trace.

Q: What family and function is it annotated with?
A: Database cross-references. InterPro integrates a dozen domain/family signature databases into unified entries with residue-range hits. GO terms attach function/process/location labels with evidence codes. CATH codes position the fold in a four-level structural taxonomy. Organism is the NCBI-taxonomy species name.

Q: How confident is the AlphaFold model at each residue?
A: pLDDT is the predicted lDDT-Cα score: AlphaFold's confidence that the local environment of each residue (all inter-atomic distances within 15 Å) is correctly placed. It is a per-residue number between 0 and 100, with higher meaning more reliable.

Q: How mobile is each atom in the crystal?
A: B-factor (Debye–Waller factor) reflects atomic displacement in the crystal lattice. It is an experimental observable (units Å²), not a prediction; low values mean the atom is pinned down, high values mean it moves or is heterogeneous across the crystal.

Q: Which residues are buried vs exposed?
A: SASA measures how much of the protein is reachable by solvent. It is computed by rolling a water-sized probe over the atomic surface and summing the exposed area (Å²). Per-residue SASA distinguishes core (buried, low SASA) from surface (exposed, high SASA) residues; total SASA is a whole-molecule size measure.

Q: What do the diagnostic plots show?
A: Plot images: a contact map (which residues are close in 3D, as an N×N binary image), a Ramachandran scatter (backbone torsion angles, revealing secondary-structure composition at a glance), and — for AlphaFold structures — a PAE heatmap (pairwise prediction confidence).

Q: What known structures does this most resemble?
A: The Foldseek neighbor list gives the closest experimentally determined structures in the PDB, ranked by structural alignment. TM-score near 1 means near-identical fold; near 0.3 means only rough topology match. This is how one finds what a novel AlphaFold prediction most resembles in the solved-structure universe.

Q: Are the domains correctly placed relative to each other?
A: Predicted aligned error is AlphaFold's pairwise confidence. Unlike pLDDT (per-residue), PAE is per-residue-pair and captures whether two parts of the structure are correctly placed relative to each other. Units are ångströms of expected positional error.

Q: What do the rendered images show?
A: Structure images are PyMOL renders from six orthogonal camera directions. Cartoon representation draws helices as coils and strands as arrows; sticks shows the backbone as bonds; surface shows the solvent-excluded envelope. Rainbow coloring maps sequence position to hue (blue→red, N→C); chain coloring assigns a distinct color per polypeptide.

Q: What are the backbone torsion angles?
A: φ (phi) and ψ (psi) are the two rotatable backbone dihedrals per residue: φ is the C(i-1)–N–Cα–C torsion, ψ is the N–Cα–C–N(i+1) torsion, both in degrees on (−180°, 180°]. α-helical residues cluster near (−60°, −45°); β-strand residues near (−120°, +130°). A Ramachandran plot is simply a scatter of (φ, ψ) for every residue.